Protein AF-A0AAD1TLM4-F1 (afdb_monomer_lite)

Organism: Pelobates cultripes (NCBI:txid61616)

Secondary structure (DSSP, 8-state):
-PPPPEEEEETTEEEEEEEHHHHHHTT--TT--B-TT---GGGB-EEEEETTEEEEEEEEESSTTGGG----

Foldseek 3Di:
DAFDWDWDDPDQKIKTKDFLVSCVVVVHDSPFDAQPPPPPPLQTWDWDQDPNTIITMGMWGCDPPTSNHDDD

Radius of gyration: 12.54 Å; chains: 1; bounding box: 32×22×33 Å

Sequence (72 aa):
TPPLPILQCTGGSMKISISKCQLEISQFNSSNLHLNNSTDVNCSATYEIINGTSQVVFISPLKTGSCGNVVT

pLDDT: mean 84.85, std 8.57, range [57.19, 93.25]

Structure (mmCIF, N/CA/C/O backbone):
data_AF-A0AAD1TLM4-F1
#
_entry.id   AF-A0AAD1TLM4-F1
#
loop_
_atom_site.group_PDB
_atom_site.id
_atom_site.type_symbol
_atom_site.label_atom_id
_atom_site.label_alt_id
_atom_site.label_comp_id
_atom_site.label_asym_id
_atom_site.label_entity_id
_atom_site.label_seq_id
_atom_site.pdbx_PDB_ins_code
_atom_site.Cartn_x
_atom_site.Cartn_y
_atom_site.Cartn_z
_atom_site.occupancy
_atom_site.B_iso_or_equiv
_atom_site.auth_seq_id
_atom_site.auth_comp_id
_atom_site.auth_asym_id
_atom_site.auth_atom_id
_atom_site.pdbx_PDB_model_num
ATOM 1 N N . THR A 1 1 ? -0.298 -6.274 16.199 1.00 78.19 1 THR A N 1
ATOM 2 C CA . THR A 1 1 ? 0.487 -6.633 14.994 1.00 78.19 1 THR A CA 1
ATOM 3 C C . THR A 1 1 ? -0.002 -5.779 13.839 1.00 78.19 1 THR A C 1
ATOM 5 O O . THR A 1 1 ? -1.177 -5.430 13.861 1.00 78.19 1 THR A O 1
ATOM 8 N N . PRO A 1 2 ? 0.852 -5.376 12.881 1.00 80.19 2 PRO A N 1
ATOM 9 C CA . PRO A 1 2 ? 0.400 -4.576 11.744 1.00 80.19 2 PRO A CA 1
ATOM 10 C C . PRO A 1 2 ? -0.656 -5.330 10.922 1.00 80.19 2 PRO A C 1
ATOM 12 O O . PRO A 1 2 ? -0.514 -6.546 10.753 1.00 80.19 2 PRO A O 1
ATOM 15 N N . PRO A 1 3 ? -1.702 -4.651 10.416 1.00 87.00 3 PRO A N 1
ATOM 16 C CA . PRO A 1 3 ? -2.643 -5.271 9.493 1.00 87.00 3 PRO A CA 1
ATOM 17 C C . PRO A 1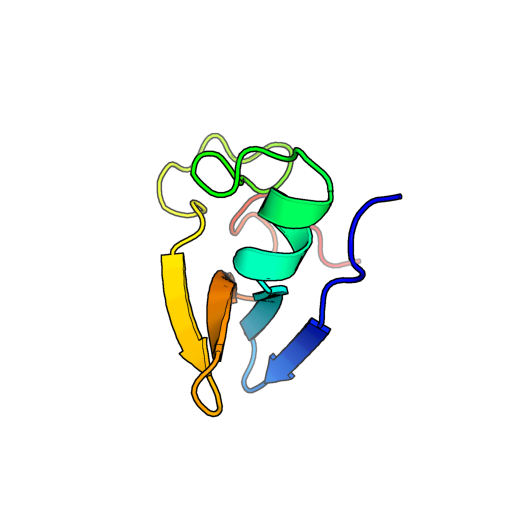 3 ? -1.926 -5.696 8.209 1.00 87.00 3 PRO A C 1
ATOM 19 O O . PRO A 1 3 ? -0.997 -5.029 7.748 1.00 87.00 3 PRO A O 1
ATOM 22 N N . LEU A 1 4 ? -2.359 -6.818 7.633 1.00 89.62 4 LEU A N 1
ATOM 23 C CA . LEU A 1 4 ? -1.778 -7.329 6.397 1.00 89.62 4 LEU A CA 1
ATOM 24 C C . LEU A 1 4 ? -2.221 -6.464 5.207 1.00 89.62 4 LEU A C 1
ATOM 26 O O . LEU A 1 4 ? -3.423 -6.235 5.043 1.00 89.62 4 LEU A O 1
ATOM 30 N N . PRO A 1 5 ? -1.284 -6.002 4.364 1.00 91.31 5 PRO A N 1
ATOM 31 C CA . PRO A 1 5 ? -1.628 -5.314 3.132 1.00 91.31 5 PRO A CA 1
ATOM 32 C C . PRO A 1 5 ? -2.219 -6.270 2.097 1.00 91.31 5 PRO A C 1
ATOM 34 O O . PRO A 1 5 ? -1.831 -7.433 1.997 1.00 91.31 5 PRO A O 1
ATOM 37 N N . ILE A 1 6 ? -3.104 -5.736 1.260 1.00 92.69 6 ILE A N 1
ATOM 38 C CA . ILE A 1 6 ? -3.553 -6.374 0.026 1.00 92.69 6 ILE A CA 1
ATOM 39 C C . ILE A 1 6 ? -2.674 -5.858 -1.114 1.00 92.69 6 ILE A C 1
ATOM 41 O O . ILE A 1 6 ? -2.621 -4.652 -1.361 1.00 92.69 6 ILE A O 1
ATOM 45 N N . LEU A 1 7 ? -2.009 -6.778 -1.813 1.00 91.88 7 LEU A N 1
ATOM 46 C CA . LEU A 1 7 ? -1.181 -6.509 -2.988 1.00 91.88 7 LEU A CA 1
ATOM 47 C C . LEU A 1 7 ? -1.929 -6.932 -4.258 1.00 91.88 7 LEU A C 1
ATOM 49 O O . LEU A 1 7 ? -2.398 -8.064 -4.362 1.00 91.88 7 LEU A O 1
ATOM 53 N N . GLN A 1 8 ? -2.007 -6.037 -5.238 1.00 92.38 8 GLN A N 1
ATOM 54 C CA . GLN A 1 8 ? -2.566 -6.303 -6.560 1.00 92.38 8 GLN A CA 1
ATOM 55 C C . GLN A 1 8 ? -1.581 -5.848 -7.636 1.00 92.38 8 GLN A C 1
ATOM 57 O O . GLN A 1 8 ? -1.172 -4.690 -7.658 1.00 92.38 8 GLN A O 1
ATOM 62 N N . CYS A 1 9 ? -1.232 -6.740 -8.560 1.00 89.38 9 CYS A N 1
ATOM 63 C CA . CYS A 1 9 ? -0.393 -6.418 -9.713 1.00 89.38 9 CYS A CA 1
ATOM 64 C C . CYS A 1 9 ? -1.264 -6.447 -10.967 1.00 89.38 9 CYS A C 1
ATOM 66 O O . CYS A 1 9 ? -1.774 -7.499 -11.345 1.00 89.38 9 CYS A O 1
ATOM 68 N N . THR A 1 10 ? -1.467 -5.295 -11.602 1.00 86.75 10 THR A N 1
ATOM 69 C CA . THR A 1 10 ? -2.326 -5.177 -12.790 1.00 86.75 10 THR A CA 1
ATOM 70 C C . THR A 1 10 ? -1.714 -4.206 -13.790 1.00 86.75 10 THR A C 1
ATOM 72 O O . THR A 1 10 ? -1.231 -3.144 -13.412 1.00 86.75 10 THR A O 1
ATOM 75 N N . GLY A 1 11 ? -1.702 -4.581 -15.074 1.00 85.06 11 GLY A N 1
ATOM 76 C CA . GLY A 1 11 ? -1.340 -3.671 -16.169 1.00 85.06 11 GLY A CA 1
ATOM 77 C C . GLY A 1 11 ? 0.037 -3.002 -16.055 1.00 85.06 11 GLY A C 1
ATOM 78 O O . GLY A 1 11 ? 0.182 -1.863 -16.480 1.00 85.06 11 GLY A O 1
ATOM 79 N N . GLY A 1 12 ? 1.033 -3.670 -15.460 1.00 88.00 12 GLY A N 1
ATOM 80 C CA . GLY A 1 12 ? 2.375 -3.099 -15.272 1.00 88.00 12 GLY A CA 1
ATOM 81 C C . GLY A 1 12 ? 2.520 -2.181 -14.053 1.00 88.00 12 GLY A C 1
ATOM 82 O O . GLY A 1 12 ? 3.556 -1.538 -13.907 1.00 88.00 12 GLY A O 1
ATOM 83 N N . SER A 1 13 ? 1.527 -2.146 -13.164 1.00 88.00 13 SER A N 1
ATOM 84 C CA . SER A 1 13 ? 1.564 -1.404 -11.903 1.00 88.00 13 SER A CA 1
ATOM 85 C C . SER A 1 13 ? 1.300 -2.322 -10.712 1.00 88.00 13 SER A C 1
ATOM 87 O O . SER A 1 13 ? 0.534 -3.285 -10.791 1.00 88.00 13 SER A O 1
ATOM 89 N N . MET A 1 14 ? 1.925 -1.991 -9.589 1.00 89.62 14 MET A N 1
ATOM 90 C CA . MET A 1 14 ? 1.647 -2.550 -8.275 1.00 89.62 14 MET A CA 1
ATOM 91 C C . MET A 1 14 ? 0.727 -1.600 -7.516 1.00 89.62 14 MET A C 1
ATOM 93 O O . MET A 1 14 ? 0.992 -0.400 -7.439 1.00 89.62 14 MET A O 1
ATOM 97 N N . LYS A 1 15 ? -0.323 -2.153 -6.916 1.00 90.38 15 LYS A N 1
ATOM 98 C CA . LYS A 1 15 ? -1.187 -1.483 -5.953 1.00 90.38 15 LYS A CA 1
ATOM 99 C C . LYS A 1 15 ? -1.075 -2.196 -4.610 1.00 90.38 15 LYS A C 1
ATOM 101 O O . LYS A 1 15 ? -1.351 -3.389 -4.521 1.00 90.38 15 LYS A O 1
ATOM 106 N N . ILE A 1 16 ? -0.678 -1.470 -3.573 1.00 90.88 16 ILE A N 1
ATOM 107 C CA . ILE A 1 16 ? -0.726 -1.930 -2.181 1.00 90.88 16 ILE A CA 1
ATOM 108 C C . ILE A 1 16 ? -1.855 -1.176 -1.502 1.00 90.88 16 ILE A C 1
ATOM 110 O O . ILE A 1 16 ? -1.968 0.033 -1.673 1.00 90.88 16 ILE A O 1
ATOM 114 N N . SER A 1 17 ? -2.686 -1.866 -0.733 1.00 92.19 17 SER A N 1
ATOM 115 C CA . SER A 1 17 ? -3.781 -1.238 0.000 1.00 92.19 17 SER A CA 1
ATOM 116 C C . SER A 1 17 ? -3.913 -1.811 1.407 1.00 92.19 17 SER A C 1
ATOM 118 O O . SER A 1 17 ? -3.713 -3.007 1.622 1.00 92.19 17 SER A O 1
ATOM 120 N N . ILE A 1 18 ? -4.173 -0.945 2.383 1.00 93.25 18 ILE A N 1
ATOM 121 C CA . ILE A 1 18 ? -4.295 -1.294 3.802 1.00 93.25 18 ILE A CA 1
ATOM 122 C C . ILE A 1 18 ? -5.505 -0.556 4.367 1.00 93.25 18 ILE A C 1
ATOM 124 O O . ILE A 1 18 ? -5.682 0.635 4.117 1.00 93.25 18 ILE A O 1
ATOM 128 N N . SER A 1 19 ? -6.334 -1.227 5.169 1.00 92.56 19 SER A N 1
ATOM 129 C CA . SER A 1 19 ? -7.447 -0.560 5.848 1.00 92.56 19 SER A CA 1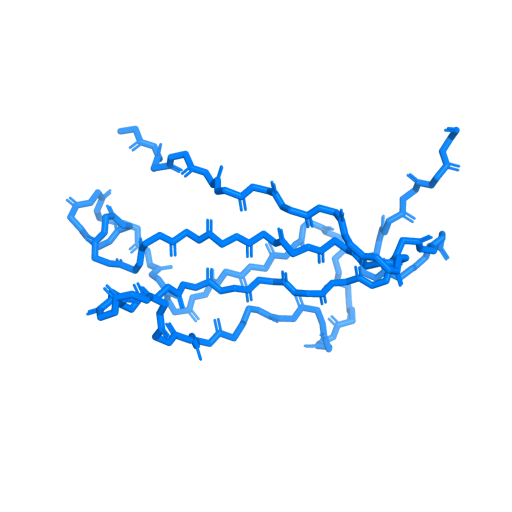
ATOM 130 C C . SER A 1 19 ? -6.937 0.510 6.818 1.00 92.56 19 SER A C 1
ATOM 132 O O . SER A 1 19 ? -6.194 0.215 7.759 1.00 92.56 19 SER A O 1
ATOM 134 N N . LYS A 1 20 ? -7.400 1.751 6.627 1.00 91.88 20 LYS A N 1
ATOM 135 C CA . LYS A 1 20 ? -7.100 2.877 7.519 1.00 91.88 20 LYS A CA 1
ATOM 136 C C . LYS A 1 20 ? -7.582 2.595 8.942 1.00 91.88 20 LYS A C 1
ATOM 138 O O . LYS A 1 20 ? -6.827 2.750 9.896 1.00 91.88 20 LYS A O 1
ATOM 143 N N . CYS A 1 21 ? -8.809 2.097 9.071 1.00 90.31 21 CYS A N 1
ATOM 144 C CA . CYS A 1 21 ? -9.398 1.782 10.368 1.00 90.31 21 CYS A CA 1
ATOM 145 C C . CYS A 1 21 ? -8.609 0.692 11.107 1.00 90.31 21 CYS A C 1
ATOM 147 O O . CYS A 1 21 ? -8.415 0.789 12.314 1.00 90.31 21 CYS A O 1
ATOM 149 N N . GLN A 1 22 ? -8.113 -0.334 10.404 1.00 92.06 22 GLN A N 1
ATOM 150 C CA . GLN A 1 22 ? -7.316 -1.385 11.048 1.00 92.06 22 GLN A CA 1
ATOM 151 C C . GLN A 1 22 ? -5.947 -0.886 11.522 1.00 92.06 22 GLN A C 1
ATOM 153 O O . GLN A 1 22 ? -5.469 -1.333 12.568 1.00 92.06 22 GLN A O 1
ATOM 158 N N . LEU A 1 23 ? -5.329 0.043 10.784 1.00 91.69 23 LEU A N 1
ATOM 159 C CA . LEU A 1 23 ? -4.104 0.717 11.219 1.00 91.69 23 LEU A CA 1
ATOM 160 C C . LEU A 1 23 ? -4.348 1.505 12.508 1.00 91.69 23 LEU A C 1
ATOM 162 O O . LEU A 1 23 ? -3.600 1.345 13.467 1.00 91.69 23 LEU A O 1
ATOM 166 N N . GLU A 1 24 ? -5.428 2.283 12.553 1.00 91.31 24 GLU A N 1
ATOM 167 C CA . GLU A 1 24 ? -5.783 3.128 13.699 1.00 91.31 24 GLU A CA 1
ATOM 168 C C . GLU A 1 24 ? -6.153 2.313 14.943 1.00 91.31 24 GLU A C 1
ATOM 170 O O . GLU A 1 24 ? -5.667 2.611 16.033 1.00 91.31 24 GLU A O 1
ATOM 175 N N . ILE A 1 25 ? -6.930 1.233 14.791 1.00 92.31 25 ILE A N 1
ATOM 176 C CA . ILE A 1 25 ? -7.227 0.287 15.885 1.00 92.31 25 ILE A CA 1
ATOM 177 C C . ILE A 1 25 ? -5.936 -0.330 16.436 1.00 92.31 25 ILE A C 1
ATOM 179 O O . ILE A 1 25 ? -5.808 -0.556 17.637 1.00 92.31 25 ILE A O 1
ATOM 183 N N . SER A 1 26 ? -4.959 -0.566 15.561 1.00 92.06 26 SER A N 1
ATOM 184 C CA . SER A 1 26 ? -3.638 -1.082 15.924 1.00 92.06 26 SER A CA 1
ATOM 185 C C . SER A 1 26 ? -2.662 0.014 16.381 1.00 92.06 26 SER A C 1
ATOM 187 O O . SER A 1 26 ? -1.474 -0.264 16.524 1.00 92.06 26 SER A O 1
ATOM 189 N N . GLN A 1 27 ? -3.153 1.238 16.617 1.00 91.94 27 GLN A N 1
ATOM 190 C CA . GLN A 1 27 ? -2.399 2.409 17.082 1.00 91.94 27 GLN A CA 1
ATOM 191 C C . GLN A 1 27 ? -1.287 2.886 16.127 1.00 91.94 27 GLN A C 1
ATOM 193 O O . GLN A 1 27 ? -0.364 3.586 16.542 1.00 91.94 27 GLN A O 1
ATOM 198 N N . PHE A 1 28 ? -1.377 2.552 14.836 1.00 89.12 28 PHE A N 1
ATOM 199 C CA . PHE A 1 28 ? -0.477 3.078 13.808 1.00 89.12 28 PHE A CA 1
ATOM 200 C C . PHE A 1 28 ? -0.988 4.403 13.240 1.00 89.12 28 PHE A C 1
ATOM 202 O O . PHE A 1 28 ? -2.188 4.604 13.046 1.00 89.12 28 PHE A O 1
ATOM 209 N N . ASN A 1 29 ? -0.055 5.299 12.906 1.00 86.31 29 ASN A N 1
ATOM 210 C CA . ASN A 1 29 ? -0.377 6.548 12.229 1.00 86.31 29 ASN A CA 1
ATOM 211 C C . ASN A 1 29 ? -0.697 6.280 10.750 1.00 86.31 29 ASN A C 1
ATOM 213 O O . ASN A 1 29 ? 0.200 6.099 9.929 1.00 86.31 29 ASN A O 1
ATOM 217 N N . SER A 1 30 ? -1.985 6.299 10.413 1.00 85.88 30 SER A N 1
ATOM 218 C CA . SER A 1 30 ? -2.478 6.125 9.044 1.00 85.88 30 SER A CA 1
ATOM 219 C C . SER A 1 30 ? -2.161 7.307 8.114 1.00 85.88 30 SER A C 1
ATOM 221 O O . SER A 1 30 ? -2.328 7.176 6.904 1.00 85.88 30 SER A O 1
ATOM 223 N N . SER A 1 31 ? -1.678 8.434 8.657 1.00 81.56 31 SER A N 1
ATOM 224 C CA . SER A 1 31 ? -1.389 9.670 7.913 1.00 81.56 31 SER A CA 1
ATOM 225 C C . SER A 1 31 ? 0.014 9.776 7.344 1.00 81.56 31 SER A C 1
ATOM 227 O O . SER A 1 31 ? 0.255 10.647 6.514 1.00 81.56 31 SER A O 1
ATOM 229 N N . ASN A 1 32 ? 0.940 8.925 7.780 1.00 76.12 32 ASN A N 1
ATOM 230 C CA . ASN A 1 32 ? 2.333 9.002 7.358 1.00 76.12 32 ASN A CA 1
ATOM 231 C C . ASN A 1 32 ? 2.852 7.614 6.976 1.00 76.12 32 ASN A C 1
ATOM 233 O O . ASN A 1 32 ? 3.598 6.976 7.716 1.00 76.12 32 ASN A O 1
ATOM 237 N N . LEU A 1 33 ? 2.395 7.144 5.818 1.00 80.50 33 LEU A N 1
ATOM 238 C CA . LEU A 1 33 ? 2.799 5.880 5.218 1.00 80.50 33 LEU A CA 1
ATOM 239 C C . LEU A 1 33 ? 3.601 6.170 3.945 1.00 80.50 33 LEU A C 1
ATOM 241 O O . LEU A 1 33 ? 3.159 6.916 3.072 1.00 80.50 33 LEU A O 1
ATOM 245 N N . HIS A 1 34 ? 4.780 5.561 3.844 1.00 78.94 34 HIS A N 1
ATOM 246 C CA . HIS A 1 34 ? 5.714 5.725 2.733 1.00 78.94 34 HIS A CA 1
ATOM 247 C C . HIS A 1 34 ? 6.366 4.383 2.381 1.00 78.94 34 HIS A C 1
ATOM 249 O O . HIS A 1 34 ? 6.533 3.517 3.243 1.00 78.94 34 HIS A O 1
ATOM 255 N N . LEU A 1 35 ? 6.738 4.207 1.112 1.00 77.69 35 LEU A N 1
ATOM 256 C CA . LEU A 1 35 ? 7.577 3.083 0.700 1.00 77.69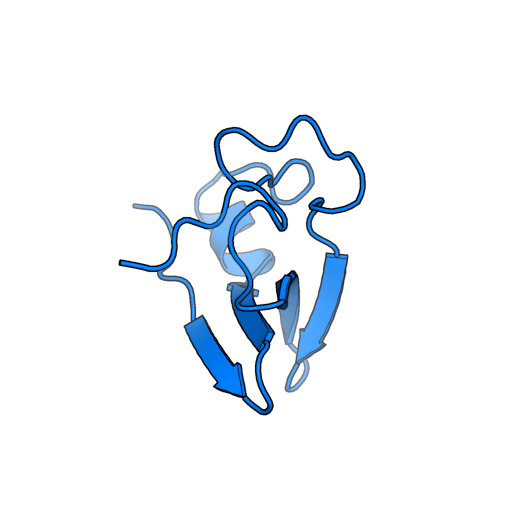 35 LEU A CA 1
ATOM 257 C C . LEU A 1 35 ? 9.027 3.336 1.128 1.00 77.69 35 LEU A C 1
ATOM 259 O O . LEU A 1 35 ? 9.504 4.474 1.131 1.00 77.69 35 LEU A O 1
ATOM 263 N N . ASN A 1 36 ? 9.722 2.266 1.519 1.00 68.19 36 ASN A N 1
ATOM 264 C CA . ASN A 1 36 ? 11.108 2.351 1.966 1.00 68.19 36 ASN A CA 1
ATOM 265 C C . ASN A 1 36 ? 11.993 2.923 0.847 1.00 68.19 36 ASN A C 1
ATOM 267 O O . ASN A 1 36 ? 11.855 2.537 -0.310 1.00 68.19 36 ASN A O 1
ATOM 271 N N . ASN A 1 37 ? 12.923 3.806 1.210 1.00 61.16 37 ASN A N 1
ATOM 272 C CA . ASN A 1 37 ? 13.911 4.390 0.303 1.00 61.16 37 ASN A CA 1
ATOM 273 C C . ASN A 1 37 ? 13.341 5.246 -0.850 1.00 61.16 37 ASN A C 1
ATOM 275 O O . ASN A 1 37 ? 14.028 5.475 -1.846 1.00 61.16 37 ASN A O 1
ATOM 279 N N . SER A 1 38 ? 12.111 5.754 -0.726 1.00 57.19 38 SER A N 1
ATOM 280 C CA . SER A 1 38 ? 11.615 6.751 -1.671 1.00 57.19 38 SER A CA 1
ATOM 281 C C . SER A 1 38 ? 12.010 8.159 -1.230 1.00 57.19 38 SER A C 1
ATOM 283 O O . SER A 1 38 ? 11.365 8.761 -0.376 1.00 57.19 38 SER A O 1
ATOM 285 N N . THR A 1 39 ? 13.056 8.715 -1.841 1.00 60.44 39 THR A N 1
ATOM 286 C CA . THR A 1 39 ? 13.272 10.175 -1.868 1.00 60.44 39 THR A CA 1
ATOM 287 C C . THR A 1 39 ? 12.284 10.880 -2.800 1.00 60.44 39 THR A C 1
ATOM 289 O O . THR A 1 39 ? 12.183 12.106 -2.791 1.00 60.44 39 THR A O 1
ATOM 292 N N . ASP A 1 40 ? 11.540 10.108 -3.594 1.00 65.56 40 ASP A N 1
ATOM 293 C CA . ASP A 1 40 ? 10.511 10.601 -4.489 1.00 65.56 40 ASP A CA 1
ATOM 294 C C . ASP A 1 40 ? 9.218 10.849 -3.699 1.00 65.56 40 ASP A C 1
ATOM 296 O O . ASP A 1 40 ? 8.530 9.915 -3.271 1.00 65.56 40 ASP A O 1
ATOM 300 N N . VAL A 1 41 ? 8.898 12.129 -3.493 1.00 64.94 41 VAL A N 1
ATOM 301 C CA . VAL A 1 41 ? 7.668 12.598 -2.825 1.00 64.94 41 VAL A CA 1
ATOM 302 C C . VAL A 1 41 ? 6.416 12.056 -3.527 1.00 64.94 41 VAL A C 1
ATOM 304 O O . VAL A 1 41 ? 5.370 11.894 -2.895 1.00 64.94 41 VAL A O 1
ATOM 307 N N . ASN A 1 42 ? 6.528 11.697 -4.811 1.00 68.81 42 ASN A N 1
ATOM 308 C CA . ASN A 1 42 ? 5.432 11.143 -5.601 1.00 68.81 42 ASN A CA 1
ATOM 309 C C . ASN A 1 42 ? 5.064 9.697 -5.222 1.00 68.81 42 ASN A C 1
ATOM 311 O O . ASN A 1 42 ? 4.035 9.199 -5.668 1.00 68.81 42 ASN A O 1
ATOM 315 N N . CYS A 1 43 ? 5.853 9.032 -4.375 1.00 76.75 43 CYS A N 1
ATOM 316 C CA . CYS A 1 43 ? 5.585 7.678 -3.875 1.00 76.75 43 CYS A CA 1
ATOM 317 C C . CYS A 1 43 ? 5.002 7.685 -2.457 1.00 76.75 43 CYS A C 1
ATOM 319 O O . CYS A 1 43 ? 5.289 6.815 -1.628 1.00 76.75 43 CYS A O 1
ATOM 321 N N . SER A 1 44 ? 4.200 8.706 -2.179 1.00 79.25 44 SER A N 1
ATOM 322 C CA . SER A 1 44 ? 3.434 8.828 -0.946 1.00 79.25 44 SER A CA 1
ATOM 323 C C . SER A 1 44 ? 2.123 8.058 -1.057 1.00 79.25 44 SER A C 1
ATOM 325 O O . SER A 1 44 ? 1.571 7.892 -2.147 1.00 79.25 44 SER A O 1
ATOM 327 N N . ALA A 1 45 ? 1.610 7.596 0.079 1.00 85.25 45 ALA A N 1
ATOM 328 C CA . ALA A 1 45 ? 0.315 6.942 0.102 1.00 85.25 45 ALA A CA 1
ATOM 329 C C . ALA A 1 45 ? -0.823 7.927 -0.206 1.00 85.25 45 ALA A C 1
ATOM 331 O O . ALA A 1 45 ? -0.815 9.073 0.248 1.00 85.25 45 ALA A O 1
ATOM 332 N N . THR A 1 46 ? -1.837 7.457 -0.921 1.00 87.81 46 THR A N 1
ATOM 3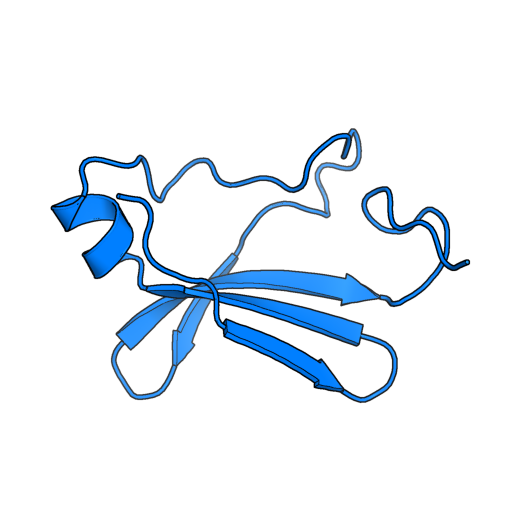33 C CA . THR A 1 46 ? -3.108 8.155 -1.123 1.00 87.81 46 THR A CA 1
ATOM 334 C C . THR A 1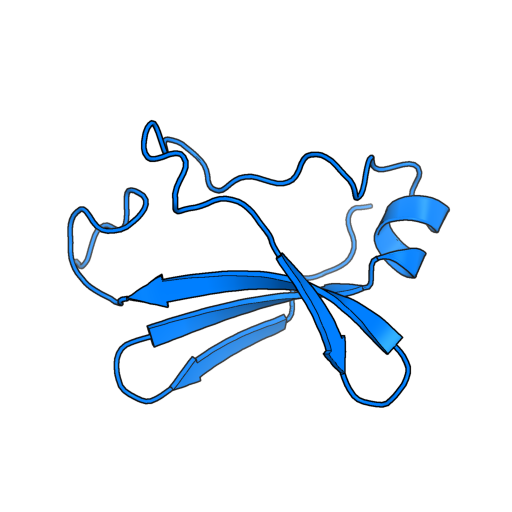 46 ? -4.217 7.483 -0.317 1.00 87.81 46 THR A C 1
ATOM 336 O O . THR A 1 46 ? -4.056 6.377 0.202 1.00 87.81 46 THR A O 1
ATOM 339 N N . TYR A 1 47 ? -5.361 8.156 -0.190 1.00 89.94 47 TYR A N 1
ATOM 340 C CA . TYR A 1 47 ? -6.553 7.579 0.425 1.00 89.94 47 TYR A CA 1
ATOM 341 C C . TYR A 1 47 ? -7.600 7.273 -0.633 1.00 89.94 47 TYR A C 1
ATOM 343 O O . TYR A 1 47 ? -7.942 8.134 -1.440 1.00 89.94 47 TYR A O 1
ATOM 351 N N . GLU A 1 48 ? -8.164 6.074 -0.570 1.00 91.19 48 GLU A N 1
ATOM 352 C CA . GLU A 1 48 ? -9.269 5.659 -1.429 1.00 91.19 48 GLU A CA 1
ATOM 353 C C . GLU A 1 48 ? -10.368 4.996 -0.596 1.00 91.19 48 GLU A C 1
ATOM 355 O O . GLU A 1 48 ? -10.113 4.433 0.469 1.00 91.19 48 GLU A O 1
ATOM 360 N N . ILE A 1 49 ? -11.608 5.041 -1.082 1.00 92.12 49 ILE A N 1
ATOM 361 C CA . ILE A 1 49 ? -12.705 4.244 -0.527 1.00 92.12 49 ILE A CA 1
ATOM 362 C C . ILE A 1 49 ? -12.897 3.036 -1.439 1.00 92.12 49 ILE A C 1
ATOM 364 O O . ILE A 1 49 ? -13.319 3.178 -2.583 1.00 92.12 49 ILE A O 1
ATOM 368 N N . ILE A 1 50 ? -12.603 1.843 -0.926 1.00 86.94 50 ILE A N 1
ATOM 369 C CA . ILE A 1 50 ? -12.727 0.580 -1.661 1.00 86.94 50 ILE A CA 1
ATOM 370 C C . ILE A 1 50 ? -13.763 -0.271 -0.930 1.00 86.94 50 ILE A C 1
ATOM 372 O O . ILE A 1 50 ? -13.581 -0.596 0.244 1.00 86.94 50 ILE A O 1
ATOM 376 N N . ASN A 1 51 ? -14.863 -0.610 -1.610 1.00 87.19 51 ASN A N 1
ATOM 377 C CA . ASN A 1 51 ? -15.990 -1.368 -1.045 1.00 87.19 51 ASN A CA 1
ATOM 378 C C . ASN A 1 51 ? -16.528 -0.761 0.269 1.00 87.19 51 ASN A C 1
ATOM 380 O O . ASN A 1 51 ? -16.752 -1.465 1.250 1.00 87.19 51 ASN A O 1
ATOM 384 N N . GLY A 1 52 ? -16.669 0.569 0.313 1.00 89.75 52 GLY A N 1
ATOM 385 C CA . GLY A 1 52 ? -17.165 1.298 1.489 1.00 89.75 52 GLY A CA 1
ATOM 386 C C . GLY A 1 52 ? -16.170 1.413 2.651 1.00 89.75 52 GLY A C 1
ATOM 387 O O . GLY A 1 52 ? -16.507 1.988 3.680 1.00 89.75 52 GLY A O 1
ATOM 388 N N . THR A 1 53 ? -14.942 0.911 2.496 1.00 90.00 53 THR A N 1
ATOM 389 C CA . THR A 1 53 ? -13.896 0.984 3.523 1.00 90.00 53 THR A CA 1
ATOM 390 C C . THR A 1 53 ? -12.818 1.979 3.110 1.00 90.00 53 THR A C 1
ATOM 392 O O . THR A 1 53 ? -12.305 1.907 1.993 1.00 90.00 53 THR A O 1
ATOM 395 N N . SER A 1 54 ? -12.446 2.894 4.011 1.00 92.44 54 SER A N 1
ATOM 396 C CA . SER A 1 54 ? -11.305 3.788 3.788 1.00 92.44 54 SER A CA 1
ATOM 397 C C . SER A 1 54 ? -10.001 2.991 3.830 1.00 92.44 54 SER A C 1
ATOM 399 O O . SER A 1 54 ? -9.695 2.308 4.814 1.00 92.44 54 SER A O 1
ATOM 401 N N . GLN A 1 55 ? -9.243 3.072 2.744 1.00 93.19 55 GLN A N 1
ATOM 402 C CA . GLN A 1 55 ? -7.962 2.412 2.574 1.00 93.19 55 GLN A CA 1
ATOM 403 C C . GLN A 1 55 ? -6.866 3.437 2.318 1.00 93.19 55 GLN A C 1
ATOM 405 O O . GLN A 1 55 ? -7.073 4.444 1.643 1.00 93.19 55 GLN A O 1
ATOM 410 N N . VAL A 1 56 ? -5.693 3.145 2.863 1.00 92.44 56 VAL A N 1
ATOM 411 C CA . VAL A 1 56 ? -4.439 3.771 2.469 1.00 92.44 56 VAL A CA 1
ATOM 412 C C . VAL A 1 56 ? -3.869 2.963 1.317 1.00 92.44 56 VAL A C 1
ATOM 414 O O . VAL A 1 56 ? -3.792 1.738 1.408 1.00 92.44 56 VAL A O 1
ATOM 417 N N . VAL A 1 57 ? -3.504 3.635 0.233 1.00 91.44 57 VAL A N 1
ATOM 418 C CA . VAL A 1 57 ? -3.163 3.014 -1.041 1.00 91.44 57 VAL A CA 1
ATOM 419 C C . VAL A 1 57 ? -1.820 3.533 -1.541 1.00 91.44 57 VAL A C 1
ATOM 421 O O . VAL A 1 57 ? -1.552 4.727 -1.508 1.00 91.44 57 VAL A O 1
ATOM 424 N N . PHE A 1 58 ? -0.991 2.634 -2.059 1.00 89.62 58 PHE A N 1
ATOM 425 C CA . PHE A 1 58 ? 0.186 2.966 -2.853 1.00 89.62 58 PHE A CA 1
ATOM 426 C C . PHE A 1 58 ? 0.009 2.419 -4.253 1.00 89.62 58 PHE A C 1
ATOM 428 O O . PHE A 1 58 ? -0.359 1.255 -4.412 1.00 89.62 58 PHE A O 1
ATOM 435 N N . ILE A 1 59 ? 0.316 3.233 -5.256 1.00 87.44 59 ILE A N 1
ATOM 436 C CA . ILE A 1 59 ? 0.340 2.809 -6.651 1.00 87.44 59 ILE A CA 1
ATOM 437 C C . ILE A 1 59 ? 1.717 3.145 -7.200 1.00 87.44 59 ILE A C 1
ATOM 439 O O . ILE A 1 59 ? 2.151 4.291 -7.131 1.00 87.44 59 ILE A O 1
ATOM 443 N N . SER A 1 60 ? 2.410 2.143 -7.731 1.00 86.75 60 SER A N 1
ATOM 444 C CA . SER A 1 60 ? 3.741 2.317 -8.303 1.00 86.75 60 SER A CA 1
ATOM 445 C C . SER A 1 60 ? 3.893 1.478 -9.575 1.00 86.75 60 SER A C 1
ATOM 447 O O . SER A 1 60 ? 3.537 0.297 -9.568 1.00 86.75 60 SER A O 1
ATOM 449 N N . PRO A 1 61 ? 4.413 2.049 -10.674 1.00 87.88 61 PRO A N 1
ATOM 450 C CA . PRO A 1 61 ? 4.809 1.285 -11.852 1.00 87.88 61 PRO A CA 1
ATOM 451 C C . PRO A 1 61 ? 5.826 0.184 -11.519 1.00 87.88 61 PRO A C 1
ATOM 453 O O . PRO A 1 61 ? 6.798 0.411 -10.799 1.00 87.88 61 PRO A O 1
ATOM 456 N N . LEU A 1 62 ? 5.670 -0.995 -12.124 1.00 87.31 62 LEU A N 1
ATOM 457 C CA . LEU A 1 62 ? 6.611 -2.119 -12.033 1.00 87.31 62 LEU A CA 1
ATOM 458 C C . LEU A 1 62 ? 7.849 -1.873 -12.912 1.00 87.31 62 LEU A C 1
ATOM 460 O O . LEU A 1 62 ? 8.120 -2.595 -13.869 1.00 87.31 62 LEU A O 1
ATOM 464 N N . LYS A 1 63 ? 8.589 -0.807 -12.611 1.00 86.81 63 LYS A N 1
ATOM 465 C CA . LYS A 1 63 ? 9.795 -0.395 -13.328 1.00 86.81 63 LYS A CA 1
ATOM 466 C C . LYS A 1 63 ? 10.917 -0.127 -12.338 1.00 86.81 63 LYS A C 1
ATOM 468 O O . LYS A 1 63 ? 10.708 0.580 -11.354 1.00 86.81 63 LYS A O 1
ATOM 473 N N . THR A 1 64 ? 12.117 -0.618 -12.645 1.00 86.94 64 THR A N 1
ATOM 474 C CA . THR A 1 64 ? 13.321 -0.335 -11.856 1.00 86.94 64 THR A CA 1
ATOM 475 C C . THR A 1 64 ? 13.501 1.169 -11.644 1.00 86.94 64 THR A C 1
ATOM 477 O O . THR A 1 64 ? 13.415 1.954 -12.591 1.00 86.94 64 THR A O 1
ATOM 480 N N . GLY A 1 65 ? 13.728 1.561 -10.392 1.00 81.81 65 GLY A N 1
ATOM 481 C CA . GLY A 1 65 ? 13.899 2.946 -9.957 1.00 81.81 65 GLY A CA 1
ATOM 482 C C . GLY A 1 65 ? 12.599 3.682 -9.617 1.00 81.81 65 GLY A C 1
ATOM 483 O O . GLY A 1 65 ? 12.650 4.653 -8.868 1.00 81.81 65 GLY A O 1
ATOM 484 N N . SER A 1 66 ? 11.431 3.226 -10.086 1.00 83.88 66 SER A N 1
ATOM 485 C CA . SER A 1 66 ? 10.153 3.839 -9.698 1.00 83.88 66 SER A CA 1
ATOM 486 C C . SER A 1 66 ? 9.874 3.546 -8.226 1.00 83.88 66 SER A C 1
ATOM 488 O O . SER A 1 66 ? 9.802 2.383 -7.853 1.00 83.88 66 SER A O 1
ATOM 490 N N . CYS A 1 67 ? 9.765 4.571 -7.378 1.00 81.75 67 CYS A N 1
ATOM 491 C CA . CYS A 1 67 ? 9.575 4.403 -5.929 1.00 81.75 67 CYS A CA 1
ATOM 492 C C . CYS A 1 67 ? 10.595 3.474 -5.245 1.00 81.75 67 CYS A C 1
ATOM 494 O O . CYS A 1 67 ? 10.263 2.800 -4.274 1.00 81.75 67 CYS A O 1
ATOM 496 N N . GLY A 1 68 ? 11.824 3.402 -5.768 1.00 82.69 68 GLY A N 1
ATOM 497 C CA . GLY A 1 68 ? 12.849 2.491 -5.254 1.00 82.69 68 GLY A CA 1
ATOM 498 C C . GLY A 1 68 ? 12.657 1.021 -5.651 1.00 82.69 68 GLY A C 1
ATOM 499 O O . GLY A 1 68 ? 13.367 0.162 -5.132 1.00 82.69 68 GLY A O 1
ATOM 500 N N . ASN A 1 69 ? 11.742 0.713 -6.578 1.00 83.06 69 ASN A N 1
ATOM 501 C CA . ASN A 1 69 ? 11.524 -0.646 -7.068 1.00 83.06 69 ASN A CA 1
ATOM 502 C C . ASN A 1 69 ? 12.803 -1.223 -7.693 1.00 83.06 69 ASN A C 1
ATOM 504 O O . ASN A 1 69 ? 13.485 -0.569 -8.488 1.00 83.06 69 ASN A O 1
ATOM 508 N N . VAL A 1 70 ? 13.074 -2.490 -7.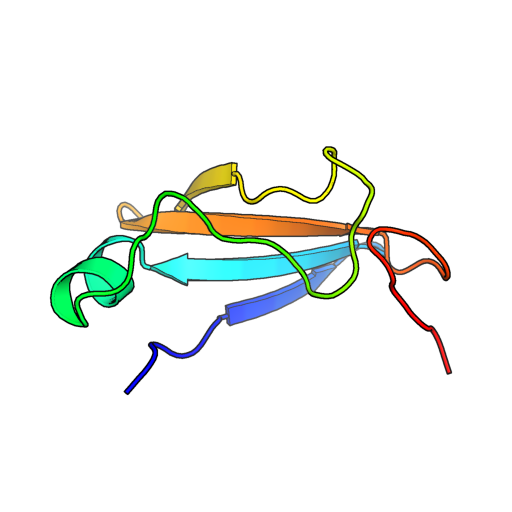384 1.00 83.69 70 VAL A N 1
ATOM 509 C CA . VAL A 1 70 ? 14.131 -3.299 -7.996 1.00 83.69 70 VAL A CA 1
ATOM 510 C C . VAL A 1 70 ? 13.452 -4.476 -8.688 1.00 83.69 70 VAL A C 1
ATOM 512 O O . VAL A 1 70 ? 12.765 -5.259 -8.039 1.00 83.69 70 VAL A O 1
ATOM 515 N N . VAL A 1 71 ? 13.610 -4.575 -10.007 1.00 78.31 71 VAL A N 1
ATOM 516 C CA . VAL A 1 71 ? 13.138 -5.720 -10.793 1.00 78.31 71 VAL A CA 1
ATOM 517 C C . VAL A 1 71 ? 14.332 -6.651 -10.991 1.00 78.31 71 VAL A C 1
ATOM 519 O O . VAL A 1 71 ? 15.302 -6.255 -11.639 1.00 78.31 71 VAL A O 1
ATOM 522 N N . THR A 1 72 ? 14.282 -7.836 -10.385 1.00 70.19 72 THR A N 1
ATOM 523 C CA . THR A 1 72 ? 15.276 -8.917 -10.529 1.00 70.19 72 THR A CA 1
ATOM 524 C C . THR A 1 72 ? 14.722 -10.054 -11.358 1.00 70.19 72 THR A C 1
ATOM 526 O O . THR A 1 72 ? 13.549 -10.409 -11.098 1.00 70.19 72 THR A O 1
#

InterPro domains:
  IPR001507 Zona pellucida domain [PS51034] (8-72)
  IPR055356 ZP-N domain [PF23344] (9-72)